Protein AF-A0A7V3CXC1-F1 (afdb_monomer_lite)

pLDDT: mean 96.63, std 4.74, range [57.34, 98.75]

Radius of gyration: 14.18 Å; chains: 1; bounding box: 31×34×33 Å

Secondary structure (DSSP, 8-state):
--HHHHHHHHHHHHHHHHTT----EEE---TT-PPPPHHHHHHHHHHH-GGGEEE--SSSTTTS-GGGBSSSS-B-HHHHHHHHHHHH--

Foldseek 3Di:
DDPVVLVVLLVVLVVCVVVVHDAAAEADAFLVQDFDDPVVQVSNCVRNNVLRYHYNGHDDPQNPDPQQAPDRRHGDVVSVVVVVCVSPVD

Structure (mmCIF, N/CA/C/O backbone):
data_AF-A0A7V3CXC1-F1
#
_entry.id   AF-A0A7V3CXC1-F1
#
loop_
_atom_site.group_PDB
_atom_site.id
_atom_site.type_symbol
_atom_site.label_atom_id
_atom_site.label_alt_id
_atom_site.label_comp_id
_atom_site.label_asym_id
_atom_site.label_entity_id
_atom_site.label_seq_id
_atom_site.pdbx_PDB_ins_code
_atom_site.Cartn_x
_atom_site.Cartn_y
_atom_site.Cartn_z
_atom_site.occupancy
_atom_site.B_iso_or_equiv
_atom_site.auth_seq_id
_atom_site.auth_comp_id
_atom_site.auth_asym_id
_atom_site.auth_atom_id
_atom_site.pdbx_PDB_model_num
ATOM 1 N N . MET A 1 1 ? 7.241 11.023 7.001 1.00 86.88 1 MET A N 1
ATOM 2 C CA . MET A 1 1 ? 5.898 11.531 6.620 1.00 86.88 1 MET A CA 1
ATOM 3 C C . MET A 1 1 ? 5.688 12.850 7.315 1.00 86.88 1 MET A C 1
ATOM 5 O O . MET A 1 1 ? 6.144 12.976 8.448 1.00 86.88 1 MET A O 1
ATOM 9 N N . SER A 1 2 ? 5.040 13.808 6.658 1.00 95.69 2 SER A N 1
ATOM 10 C CA . SER A 1 2 ? 4.676 15.067 7.315 1.00 95.69 2 SER A CA 1
ATOM 11 C C . SER A 1 2 ? 3.563 14.838 8.342 1.00 95.69 2 SER A C 1
ATOM 13 O O . SER A 1 2 ? 2.833 13.845 8.268 1.00 95.69 2 SER A O 1
ATOM 15 N N . ASP A 1 3 ? 3.403 15.760 9.291 1.00 97.06 3 ASP A N 1
ATOM 16 C CA . ASP A 1 3 ? 2.311 15.681 10.270 1.00 97.06 3 ASP A CA 1
ATOM 17 C C . ASP A 1 3 ? 0.936 15.783 9.598 1.00 97.06 3 ASP A C 1
ATOM 19 O O . ASP A 1 3 ? 0.001 15.087 9.990 1.00 97.06 3 ASP A O 1
ATOM 23 N N . LEU A 1 4 ? 0.839 16.564 8.515 1.00 97.94 4 LEU A N 1
ATOM 24 C CA . LEU A 1 4 ? -0.376 16.659 7.707 1.00 97.94 4 LEU A CA 1
ATOM 25 C C . LEU A 1 4 ? -0.752 15.310 7.074 1.00 97.94 4 LEU A C 1
ATOM 27 O O . LEU A 1 4 ? -1.911 14.910 7.134 1.00 97.94 4 LEU A O 1
ATOM 31 N N . GLU A 1 5 ? 0.218 14.585 6.507 1.00 97.19 5 GLU A N 1
ATOM 32 C CA . GLU A 1 5 ? -0.011 13.257 5.917 1.00 97.19 5 GLU A CA 1
ATOM 33 C C . GLU A 1 5 ? -0.484 12.256 6.983 1.00 97.19 5 GLU A C 1
ATOM 35 O O . GLU A 1 5 ? -1.454 11.525 6.771 1.00 97.19 5 GLU A O 1
ATOM 40 N N . LYS A 1 6 ? 0.145 12.264 8.168 1.00 98.19 6 LYS A N 1
ATOM 41 C CA . LYS A 1 6 ? -0.268 11.421 9.301 1.00 98.19 6 LYS A CA 1
ATOM 42 C C . LYS A 1 6 ? -1.706 11.722 9.727 1.00 98.19 6 LYS A C 1
ATOM 44 O O .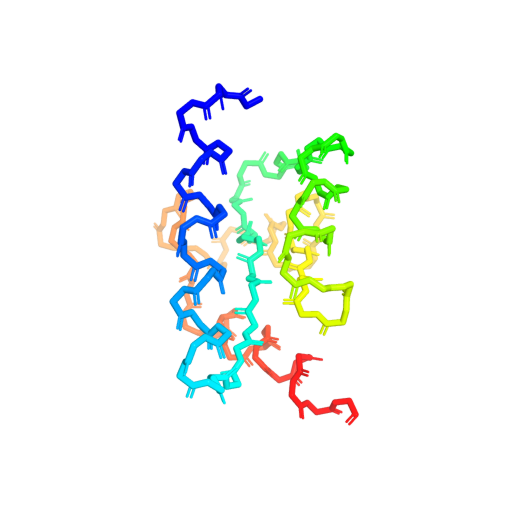 LYS A 1 6 ? -2.497 10.792 9.881 1.00 98.19 6 LYS A O 1
ATOM 49 N N . GLN A 1 7 ? -2.058 13.001 9.858 1.00 98.50 7 GLN A N 1
ATOM 50 C CA . GLN A 1 7 ? -3.404 13.432 10.233 1.00 98.50 7 GLN A CA 1
ATOM 51 C C . GLN A 1 7 ? -4.449 13.008 9.189 1.00 98.50 7 GLN A C 1
ATOM 53 O O . GLN A 1 7 ? -5.528 12.538 9.545 1.00 98.50 7 GLN A O 1
ATOM 58 N N . GLN A 1 8 ? -4.137 13.129 7.897 1.00 98.44 8 GLN A N 1
ATOM 59 C CA . GLN A 1 8 ? -5.034 12.695 6.823 1.00 98.44 8 GLN A CA 1
ATOM 60 C C . GLN A 1 8 ? -5.294 11.185 6.869 1.00 98.44 8 GLN A C 1
ATOM 62 O O . GLN A 1 8 ? -6.447 10.763 6.791 1.00 98.44 8 GLN A O 1
ATOM 67 N N . LEU A 1 9 ? -4.252 10.372 7.058 1.00 98.50 9 LEU A N 1
ATOM 68 C CA . LEU A 1 9 ? -4.386 8.916 7.176 1.00 98.50 9 LEU A CA 1
ATOM 69 C C . LEU A 1 9 ? -5.205 8.511 8.409 1.00 98.50 9 LEU A C 1
ATOM 71 O O . LEU A 1 9 ? -6.071 7.642 8.315 1.00 98.50 9 LEU A O 1
ATOM 75 N N . GLN A 1 10 ? -4.993 9.180 9.543 1.00 98.62 10 GLN A N 1
ATOM 76 C CA . GLN A 1 10 ? -5.788 8.961 10.753 1.00 98.62 10 GLN A CA 1
ATOM 77 C C . GLN A 1 10 ? -7.260 9.336 10.545 1.00 98.62 10 GLN A C 1
ATOM 79 O O . GLN A 1 10 ? -8.143 8.580 10.941 1.00 98.62 10 GLN A O 1
ATOM 84 N N . ASN A 1 11 ? -7.545 10.447 9.861 1.00 98.75 11 ASN A N 1
ATOM 85 C CA . ASN A 1 11 ? -8.916 10.837 9.526 1.00 98.75 11 ASN A CA 1
ATOM 86 C C . ASN A 1 11 ? -9.606 9.807 8.619 1.00 98.75 11 ASN A C 1
ATOM 88 O O . ASN A 1 11 ? -10.778 9.496 8.828 1.00 98.75 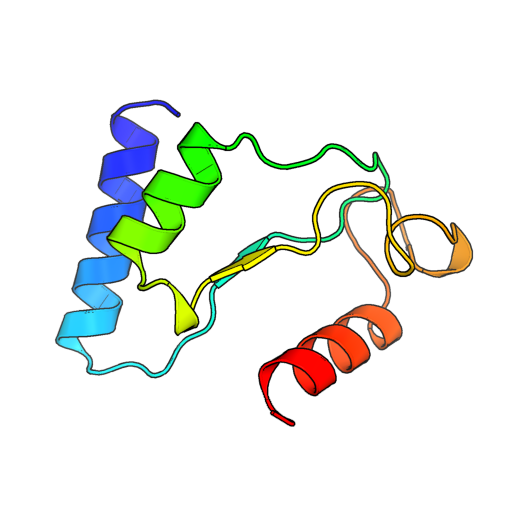11 ASN A O 1
ATOM 92 N N . ILE A 1 12 ? -8.885 9.233 7.650 1.00 98.75 12 ILE A N 1
ATOM 93 C CA . ILE A 1 12 ? -9.402 8.135 6.820 1.00 98.75 12 ILE A CA 1
ATOM 94 C C . ILE A 1 12 ? -9.732 6.920 7.695 1.00 98.75 12 ILE A C 1
ATOM 96 O O . ILE A 1 12 ? -10.835 6.384 7.594 1.00 98.75 12 ILE A O 1
ATOM 100 N N . ALA A 1 13 ? -8.825 6.513 8.589 1.00 98.56 13 ALA A N 1
ATOM 101 C CA . ALA A 1 13 ? -9.064 5.398 9.506 1.00 98.56 13 ALA A CA 1
ATOM 102 C C . ALA A 1 13 ? -10.289 5.637 10.406 1.00 98.56 13 ALA A C 1
ATOM 104 O O . ALA A 1 13 ? -11.102 4.732 10.591 1.00 98.56 13 ALA A O 1
ATOM 105 N N . LEU A 1 14 ? -10.481 6.865 10.903 1.00 98.62 14 LEU A N 1
ATOM 106 C CA . LEU A 1 14 ? -11.668 7.242 11.677 1.00 98.62 14 LEU A CA 1
ATOM 107 C C . LEU A 1 14 ? -12.963 7.071 10.874 1.00 98.62 14 LEU A C 1
ATOM 109 O O . LEU A 1 14 ? -13.943 6.558 11.412 1.00 98.62 14 LEU A O 1
ATOM 113 N N . ILE A 1 15 ? -12.976 7.457 9.595 1.00 98.69 15 ILE A N 1
ATOM 114 C CA . ILE 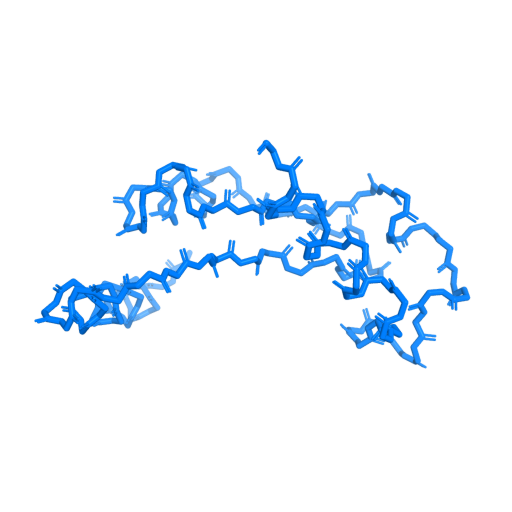A 1 15 ? -14.142 7.279 8.716 1.00 98.69 15 ILE A CA 1
ATOM 115 C C . ILE A 1 15 ? -14.416 5.788 8.488 1.00 98.69 15 ILE A C 1
ATOM 117 O O . ILE A 1 15 ? -15.551 5.345 8.658 1.00 98.69 15 ILE A O 1
ATOM 121 N N . LEU A 1 16 ? -13.390 5.001 8.154 1.00 98.56 16 LEU A N 1
ATOM 122 C CA . LEU A 1 16 ? -13.533 3.558 7.934 1.00 98.56 16 LEU A CA 1
ATOM 123 C C . LEU A 1 16 ? -14.073 2.849 9.187 1.00 98.56 16 LEU A C 1
ATOM 125 O O . LEU A 1 16 ? -15.002 2.050 9.086 1.00 98.56 16 LEU A O 1
ATOM 129 N N . ASN A 1 17 ? -13.560 3.207 10.367 1.00 97.62 17 ASN A N 1
ATOM 130 C CA . ASN A 1 17 ? -14.017 2.662 11.645 1.00 97.62 17 ASN A CA 1
ATOM 131 C C . ASN A 1 17 ? -15.454 3.085 11.979 1.00 97.62 17 ASN A C 1
ATOM 133 O O . ASN A 1 17 ? -16.257 2.241 12.370 1.00 97.62 17 ASN A O 1
ATOM 137 N N . LYS A 1 18 ? -15.805 4.365 11.783 1.00 98.50 18 LYS A N 1
ATOM 138 C CA . LYS A 1 18 ? -17.163 4.894 12.015 1.00 98.50 18 LYS A CA 1
ATOM 139 C C . LYS A 1 18 ? -18.224 4.134 11.218 1.00 98.50 18 LYS A C 1
ATOM 141 O O . LYS A 1 18 ? -19.348 3.985 11.687 1.00 98.50 18 LYS A O 1
ATOM 146 N N . HIS A 1 19 ? -17.875 3.690 10.014 1.00 98.44 19 HIS A N 1
ATOM 147 C CA . HIS A 1 19 ? -18.782 2.980 9.117 1.00 98.44 19 HIS A CA 1
ATOM 148 C C . HIS A 1 19 ? -18.635 1.455 9.165 1.00 98.44 19 HIS A C 1
ATOM 150 O O . HIS A 1 19 ? -19.287 0.773 8.380 1.00 98.44 19 HIS A O 1
ATOM 156 N N . HIS A 1 20 ? -17.819 0.915 10.079 1.00 97.62 20 HIS A N 1
ATOM 157 C CA . HIS A 1 20 ? -17.530 -0.521 10.171 1.00 97.62 20 HIS A CA 1
ATOM 158 C C . HIS A 1 20 ? -17.097 -1.131 8.826 1.00 97.62 20 HIS A C 1
ATOM 160 O O . HIS A 1 20 ? -17.451 -2.263 8.493 1.00 97.62 20 HIS A O 1
ATOM 166 N N . SER A 1 21 ? -16.348 -0.367 8.030 1.00 98.19 21 SER A N 1
ATOM 167 C CA . SER A 1 21 ? -15.913 -0.796 6.706 1.00 98.19 21 SER A CA 1
ATOM 168 C C . SER A 1 21 ? -14.942 -1.969 6.817 1.00 98.19 21 SER A C 1
ATOM 170 O O . SER A 1 21 ? -13.990 -1.924 7.593 1.00 98.19 21 SER A O 1
ATOM 172 N N . ASN A 1 22 ? -15.129 -2.992 5.985 1.00 97.31 22 ASN A N 1
ATOM 173 C CA . ASN A 1 22 ? -14.093 -3.991 5.742 1.00 97.31 22 ASN A CA 1
ATOM 174 C C . ASN A 1 22 ? -13.157 -3.464 4.648 1.00 97.31 22 ASN A C 1
ATOM 176 O O . ASN A 1 22 ? -13.612 -3.152 3.547 1.00 97.31 22 ASN A O 1
ATOM 180 N N . PHE A 1 23 ? -11.868 -3.327 4.947 1.00 97.62 23 PHE A N 1
ATOM 181 C CA . PHE A 1 23 ? -10.900 -2.722 4.037 1.00 97.62 23 PHE A CA 1
ATOM 182 C C . PHE A 1 23 ? -9.538 -3.413 4.098 1.00 97.62 23 PHE A C 1
ATOM 184 O O . PHE A 1 23 ? -9.194 -4.104 5.059 1.00 97.62 23 PHE A O 1
ATOM 191 N N . LYS A 1 24 ? -8.747 -3.185 3.046 1.00 98.06 24 LYS A N 1
ATOM 192 C CA . LYS A 1 24 ? -7.356 -3.619 2.913 1.00 98.06 24 LYS A CA 1
ATOM 193 C C . LYS A 1 24 ? -6.548 -2.456 2.343 1.00 98.06 24 LYS A C 1
ATOM 195 O O . LYS A 1 24 ? -6.942 -1.855 1.348 1.00 98.06 24 LYS A O 1
ATOM 200 N N . ILE A 1 25 ? -5.444 -2.123 2.997 1.00 98.31 25 ILE A N 1
ATOM 201 C CA . ILE A 1 25 ? -4.476 -1.115 2.575 1.00 98.31 25 ILE A CA 1
ATOM 202 C C . ILE A 1 25 ? -3.358 -1.839 1.834 1.00 98.31 25 ILE A C 1
ATOM 204 O O . ILE A 1 25 ? -2.680 -2.691 2.404 1.00 98.31 25 ILE A O 1
ATOM 208 N N . VAL A 1 26 ? -3.171 -1.497 0.564 1.00 98.12 26 VAL A N 1
ATOM 209 C CA . VAL A 1 26 ? -2.158 -2.101 -0.304 1.00 98.12 26 VAL A CA 1
ATOM 210 C C . VAL A 1 26 ? -1.091 -1.061 -0.603 1.00 98.12 26 VAL A C 1
ATOM 212 O O . VAL A 1 26 ? -1.389 0.001 -1.147 1.00 98.12 26 VAL A O 1
ATOM 215 N N . ILE A 1 27 ? 0.157 -1.364 -0.257 1.00 98.19 27 ILE A N 1
ATOM 216 C CA . ILE A 1 27 ? 1.312 -0.571 -0.674 1.00 98.19 27 ILE A CA 1
ATOM 217 C C . ILE A 1 27 ? 1.733 -1.104 -2.041 1.00 98.19 27 ILE A C 1
ATOM 219 O O . ILE A 1 27 ? 2.169 -2.250 -2.162 1.00 98.19 27 ILE A O 1
ATOM 223 N N . SER A 1 28 ? 1.531 -0.286 -3.074 1.00 96.94 28 SER A N 1
ATOM 224 C CA . SER A 1 28 ? 1.651 -0.711 -4.468 1.00 96.94 28 SER A CA 1
ATOM 225 C C . SER A 1 28 ? 3.056 -1.209 -4.838 1.00 96.94 28 SER A C 1
ATOM 227 O O . SER A 1 28 ? 4.047 -0.590 -4.439 1.00 96.94 28 SER A O 1
ATOM 229 N N . PRO A 1 29 ? 3.155 -2.252 -5.684 1.00 97.50 29 PRO A N 1
ATOM 230 C CA . PRO A 1 29 ? 4.409 -2.664 -6.302 1.00 97.50 29 PRO A CA 1
ATOM 231 C C . PRO A 1 29 ? 4.795 -1.657 -7.388 1.00 97.50 29 PRO A C 1
ATOM 233 O O . PRO A 1 29 ? 4.412 -1.803 -8.545 1.00 97.50 29 PRO A O 1
ATOM 236 N N . LEU A 1 30 ? 5.522 -0.598 -7.047 1.00 96.88 30 LEU A N 1
ATOM 237 C CA . LEU A 1 30 ? 6.025 0.340 -8.055 1.00 96.88 30 LEU A CA 1
ATOM 238 C C . LEU A 1 30 ? 7.226 -0.269 -8.795 1.00 96.88 30 LEU A C 1
ATOM 240 O O . LEU A 1 30 ? 8.077 -0.915 -8.183 1.00 96.88 30 LEU A O 1
ATOM 244 N N . TYR A 1 31 ? 7.329 -0.030 -10.106 1.00 96.38 31 TYR A N 1
ATOM 245 C CA . TYR A 1 31 ? 8.390 -0.608 -10.943 1.00 96.38 31 TYR A CA 1
ATOM 246 C C . TYR A 1 31 ? 9.799 -0.144 -10.545 1.00 96.38 31 TYR A C 1
ATOM 248 O O . TYR A 1 31 ? 10.782 -0.822 -10.822 1.00 96.38 31 TYR A O 1
ATOM 256 N N . ASN A 1 32 ? 9.923 0.997 -9.861 1.00 95.94 32 ASN A N 1
ATOM 257 C CA . ASN A 1 32 ? 11.211 1.471 -9.350 1.00 95.94 32 ASN A CA 1
ATOM 258 C C . ASN A 1 32 ? 11.772 0.613 -8.198 1.00 95.94 32 ASN A C 1
ATOM 260 O O . ASN A 1 32 ? 12.877 0.888 -7.736 1.00 95.94 32 ASN A O 1
ATOM 264 N N . GLN A 1 33 ? 11.020 -0.392 -7.727 1.00 96.56 33 GLN A N 1
ATOM 265 C CA . GLN A 1 33 ? 11.436 -1.352 -6.701 1.00 96.56 33 GLN A CA 1
ATOM 266 C C . GLN A 1 33 ? 11.877 -0.688 -5.392 1.00 96.56 33 GLN A C 1
ATOM 268 O O . GLN A 1 33 ? 12.639 -1.272 -4.621 1.00 96.56 33 GLN A O 1
ATOM 273 N N . GLN A 1 34 ? 11.404 0.529 -5.114 1.00 97.19 34 GLN A N 1
ATOM 274 C CA . GLN A 1 34 ? 11.741 1.208 -3.874 1.00 97.19 34 GLN A CA 1
ATOM 275 C C . GLN A 1 34 ? 10.891 0.624 -2.736 1.00 97.19 34 GLN A C 1
ATOM 277 O O . GLN A 1 34 ? 9.661 0.703 -2.803 1.00 97.19 34 GLN A O 1
ATOM 282 N N . PRO A 1 35 ? 11.503 0.048 -1.686 1.00 97.69 35 PRO A N 1
ATOM 283 C CA . PRO A 1 35 ? 10.753 -0.410 -0.528 1.00 97.69 35 PRO A CA 1
ATOM 284 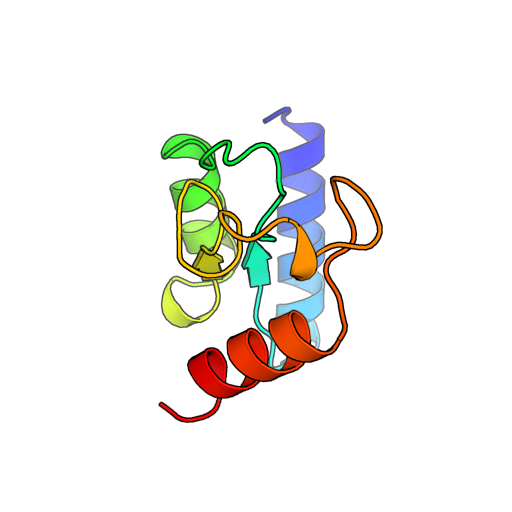C C . PRO A 1 35 ? 10.198 0.783 0.253 1.00 97.69 35 PRO A C 1
ATOM 286 O O . PRO A 1 35 ? 10.833 1.841 0.359 1.00 97.69 35 PRO A O 1
ATOM 289 N N . ILE A 1 36 ? 9.018 0.607 0.840 1.00 97.69 36 ILE A N 1
ATOM 290 C CA . ILE A 1 36 ? 8.513 1.531 1.850 1.00 97.69 36 ILE A CA 1
ATOM 291 C C . ILE A 1 36 ? 9.460 1.531 3.059 1.00 97.69 36 ILE A C 1
ATOM 293 O O . ILE A 1 36 ? 10.041 0.510 3.426 1.00 97.69 36 ILE A O 1
ATOM 297 N N . SER A 1 37 ? 9.637 2.685 3.705 1.00 97.44 37 SER A N 1
ATOM 298 C CA . SER A 1 37 ? 10.445 2.732 4.922 1.00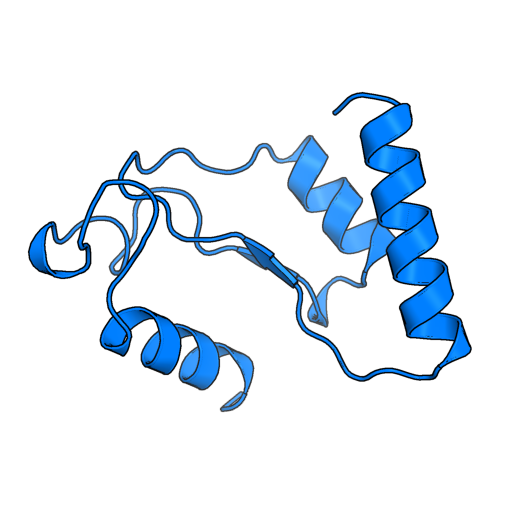 97.44 37 SER A CA 1
ATOM 299 C C . SER A 1 37 ? 9.728 2.056 6.093 1.00 97.44 37 SER A C 1
ATOM 301 O O . SER A 1 37 ? 8.505 2.140 6.230 1.00 97.44 37 SER A O 1
ATOM 303 N N . ILE A 1 38 ? 10.513 1.448 6.987 1.00 97.50 38 ILE A N 1
ATOM 304 C CA . ILE A 1 38 ? 10.016 0.754 8.185 1.00 97.50 38 ILE A CA 1
ATOM 305 C C . ILE A 1 38 ? 9.154 1.687 9.045 1.00 97.50 38 ILE A C 1
ATOM 307 O O . ILE A 1 38 ? 8.084 1.293 9.492 1.00 97.50 38 ILE A O 1
ATOM 311 N N . GLU A 1 39 ? 9.567 2.944 9.228 1.00 97.56 39 GLU A N 1
ATOM 312 C CA . GLU A 1 39 ? 8.797 3.939 9.989 1.00 97.56 39 GLU A CA 1
ATOM 313 C C . GLU A 1 39 ? 7.380 4.132 9.418 1.00 97.56 39 GLU A C 1
ATOM 315 O O . GLU A 1 39 ? 6.398 4.143 10.163 1.00 97.56 39 GLU A O 1
ATOM 320 N N . ARG A 1 40 ? 7.257 4.246 8.086 1.00 97.88 40 ARG A N 1
ATOM 321 C CA . ARG A 1 40 ? 5.962 4.424 7.415 1.00 97.88 40 ARG A CA 1
ATOM 322 C C . ARG A 1 40 ? 5.113 3.167 7.510 1.00 97.88 40 ARG A C 1
ATOM 324 O O . ARG A 1 40 ? 3.933 3.272 7.828 1.00 97.88 40 ARG A O 1
ATOM 331 N N . LEU A 1 41 ? 5.708 1.999 7.274 1.00 98.38 41 LEU A N 1
ATOM 332 C CA . LEU A 1 41 ? 5.003 0.724 7.378 1.00 98.38 41 LEU A CA 1
ATOM 333 C C . LEU A 1 41 ? 4.463 0.499 8.797 1.00 98.38 41 LEU A C 1
ATOM 335 O O . LEU A 1 41 ? 3.290 0.166 8.959 1.00 98.38 41 LEU A O 1
ATOM 339 N N . THR A 1 42 ? 5.279 0.755 9.822 1.00 98.31 42 THR A N 1
ATOM 340 C CA . THR A 1 42 ? 4.874 0.662 11.232 1.00 98.31 42 THR A CA 1
ATOM 341 C C . THR A 1 42 ? 3.726 1.616 11.548 1.00 98.31 42 THR A C 1
ATOM 343 O O . THR A 1 42 ? 2.745 1.211 12.169 1.00 98.31 42 THR A O 1
ATOM 346 N N . PHE A 1 43 ? 3.793 2.865 11.080 1.00 98.50 43 PHE A N 1
ATOM 347 C CA . PHE A 1 43 ? 2.708 3.827 11.271 1.00 98.50 43 PHE A CA 1
ATOM 348 C C . PHE A 1 43 ? 1.405 3.387 10.587 1.00 98.50 43 PHE A C 1
ATOM 350 O O . PHE A 1 43 ? 0.335 3.479 11.191 1.00 98.50 43 PHE A O 1
ATOM 357 N N . LEU A 1 44 ? 1.476 2.886 9.349 1.00 98.69 44 LEU A N 1
ATOM 358 C CA . LEU A 1 44 ? 0.304 2.382 8.631 1.00 98.69 44 LEU A CA 1
ATOM 359 C C . LEU A 1 44 ? -0.319 1.189 9.359 1.00 98.69 44 LEU A C 1
ATOM 361 O O . LEU A 1 44 ? -1.528 1.186 9.576 1.00 98.69 44 LEU A O 1
ATOM 365 N N . LYS A 1 45 ? 0.491 0.218 9.800 1.00 98.62 45 LYS A N 1
ATOM 366 C CA . LYS A 1 45 ? 0.018 -0.932 10.587 1.00 98.62 45 LYS A CA 1
ATOM 367 C C . LYS A 1 45 ? -0.635 -0.503 11.902 1.00 98.62 45 LYS A C 1
ATOM 369 O O . LYS A 1 45 ? -1.696 -1.016 12.240 1.00 98.62 45 LYS A O 1
ATOM 374 N N . ALA A 1 46 ? -0.052 0.466 12.608 1.00 98.50 46 ALA A N 1
ATOM 375 C CA . ALA A 1 46 ? -0.635 1.011 13.834 1.00 98.50 46 ALA A CA 1
ATOM 376 C C . ALA A 1 46 ? -1.957 1.763 13.583 1.00 98.50 46 ALA A C 1
ATOM 378 O O . ALA A 1 46 ? -2.845 1.741 14.429 1.00 98.50 46 ALA A O 1
ATOM 379 N N . THR A 1 47 ? -2.100 2.411 12.423 1.00 98.56 47 THR A N 1
ATOM 380 C CA . THR A 1 47 ? -3.280 3.223 12.077 1.00 98.56 47 THR A CA 1
ATOM 381 C C . THR A 1 47 ? -4.437 2.384 11.525 1.00 98.56 47 THR A C 1
ATOM 383 O O . THR A 1 47 ? -5.592 2.633 11.858 1.00 98.56 47 THR A O 1
ATOM 386 N N . PHE A 1 48 ? -4.142 1.391 10.683 1.00 98.56 48 PHE A N 1
ATOM 387 C CA . PHE A 1 48 ? -5.138 0.616 9.929 1.00 98.56 48 PHE A CA 1
ATOM 388 C C . PHE A 1 48 ? -5.299 -0.837 10.411 1.00 98.56 48 PHE A C 1
ATOM 390 O O . PHE A 1 48 ? -6.218 -1.534 9.972 1.00 98.56 48 PHE A O 1
ATOM 397 N N . GLY A 1 49 ? -4.439 -1.285 11.330 1.00 98.12 49 GLY A N 1
ATOM 398 C CA . GLY A 1 49 ? -4.380 -2.652 11.841 1.00 98.12 49 GLY A CA 1
ATOM 399 C C . GLY A 1 49 ? -3.406 -3.525 11.048 1.00 98.12 49 GLY A C 1
ATOM 400 O O . GLY A 1 49 ? -3.371 -3.488 9.819 1.00 98.12 49 GLY A O 1
ATOM 401 N N . GLU A 1 50 ? -2.628 -4.351 11.751 1.00 97.38 50 GLU A N 1
ATOM 402 C CA . GLU A 1 50 ? -1.560 -5.155 11.142 1.00 97.38 50 GLU A CA 1
ATOM 403 C C . GLU A 1 50 ? -2.067 -6.116 10.056 1.00 97.38 50 GLU A C 1
ATOM 405 O O . GLU A 1 50 ? -1.4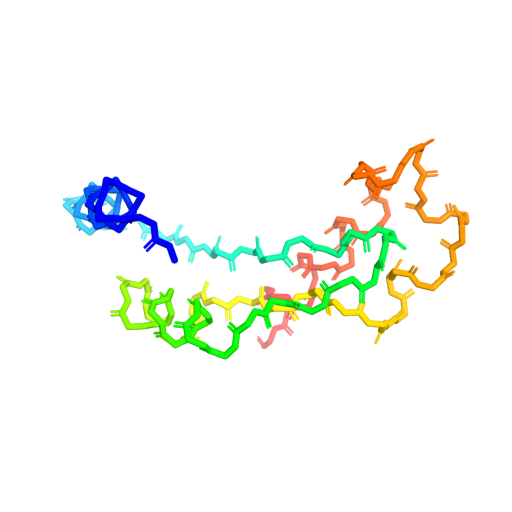63 -6.212 8.992 1.00 97.38 50 GLU A O 1
ATOM 410 N N . ASN A 1 51 ? -3.236 -6.728 10.263 1.00 96.75 51 ASN A N 1
ATOM 411 C CA . ASN A 1 51 ? -3.850 -7.674 9.319 1.00 96.75 51 ASN A CA 1
ATOM 412 C C . ASN A 1 51 ? -4.547 -7.003 8.117 1.00 96.75 51 ASN A C 1
ATOM 414 O O . ASN A 1 51 ? -5.150 -7.677 7.273 1.00 96.75 51 ASN A O 1
ATOM 418 N N . ASN A 1 52 ? -4.526 -5.670 8.054 1.00 98.00 52 ASN A N 1
ATOM 419 C CA . ASN A 1 52 ? -5.134 -4.899 6.974 1.00 98.00 52 ASN A CA 1
ATOM 420 C C . ASN A 1 52 ? -4.106 -4.210 6.081 1.00 98.00 52 ASN A C 1
ATOM 422 O O . ASN A 1 52 ? -4.517 -3.640 5.077 1.00 98.00 52 ASN A O 1
ATOM 426 N N . VAL A 1 53 ? -2.810 -4.253 6.399 1.00 98.56 53 VAL A N 1
ATOM 427 C CA . VAL A 1 53 ? -1.763 -3.585 5.615 1.00 98.56 53 VAL A CA 1
ATOM 428 C C . VAL A 1 53 ? -0.899 -4.624 4.910 1.00 98.56 53 VAL A C 1
ATOM 430 O O . VAL A 1 53 ? -0.237 -5.431 5.556 1.00 98.56 53 VAL A O 1
ATOM 433 N N . PHE A 1 54 ? -0.883 -4.568 3.580 1.00 98.38 54 PHE A N 1
ATOM 434 C CA . PHE A 1 54 ? -0.164 -5.498 2.713 1.00 98.38 54 PHE A CA 1
ATOM 435 C C . PHE A 1 54 ? 0.898 -4.746 1.925 1.00 98.38 54 PHE A C 1
ATOM 437 O O . PHE A 1 54 ? 0.587 -3.803 1.194 1.00 98.38 54 PHE A O 1
ATOM 444 N N . ASP A 1 55 ? 2.149 -5.163 2.088 1.00 98.25 55 ASP A N 1
ATOM 445 C CA . ASP A 1 55 ? 3.295 -4.520 1.461 1.00 98.25 55 ASP A CA 1
ATOM 446 C C . ASP A 1 55 ? 3.776 -5.300 0.236 1.00 98.25 55 ASP A C 1
ATOM 448 O O . ASP A 1 55 ? 4.295 -6.406 0.365 1.00 98.25 55 ASP A O 1
ATOM 452 N N . PHE A 1 56 ? 3.604 -4.708 -0.948 1.00 98.19 56 PHE A N 1
ATOM 453 C CA . PHE A 1 56 ? 4.142 -5.219 -2.210 1.00 98.19 56 PHE A CA 1
ATOM 454 C C . PHE A 1 56 ? 5.219 -4.298 -2.794 1.00 98.19 56 PHE A C 1
ATOM 456 O O . PHE A 1 56 ? 5.599 -4.455 -3.955 1.00 98.19 56 PHE A O 1
ATOM 463 N N . SER A 1 57 ? 5.717 -3.335 -2.015 1.00 98.12 57 SER A N 1
ATOM 464 C CA . SER A 1 57 ? 6.836 -2.490 -2.427 1.00 98.12 57 SER A CA 1
ATOM 465 C C . SER A 1 57 ? 8.151 -3.277 -2.490 1.00 98.12 57 SER A C 1
ATOM 467 O O . SER A 1 57 ? 8.235 -4.448 -2.109 1.00 98.12 57 SER A O 1
ATOM 469 N N . GLY A 1 58 ? 9.209 -2.638 -2.991 1.00 97.94 58 GLY A N 1
ATOM 470 C CA . GLY A 1 58 ? 10.511 -3.288 -3.112 1.00 97.94 58 GLY A CA 1
ATOM 471 C C . GLY A 1 58 ? 10.620 -4.227 -4.315 1.00 97.94 58 GLY A C 1
ATOM 472 O O . GLY A 1 58 ? 9.768 -4.250 -5.204 1.00 97.94 58 GLY A O 1
ATOM 473 N N . LYS A 1 59 ? 11.705 -5.000 -4.357 1.00 97.62 59 LYS A N 1
ATOM 474 C CA . LYS A 1 59 ? 11.973 -5.981 -5.413 1.00 97.62 59 LYS A CA 1
ATOM 475 C C . LYS A 1 59 ? 11.248 -7.300 -5.126 1.00 97.62 59 LYS A C 1
ATOM 477 O O . LYS A 1 59 ? 11.497 -7.922 -4.097 1.00 97.62 59 LYS A O 1
ATOM 482 N N . ASN A 1 60 ? 10.371 -7.727 -6.033 1.00 97.44 60 ASN A N 1
ATOM 483 C CA . ASN A 1 60 ? 9.602 -8.970 -5.936 1.00 97.44 60 ASN A CA 1
ATOM 484 C C . ASN A 1 60 ? 9.078 -9.414 -7.321 1.00 97.44 60 ASN A C 1
ATOM 486 O O . ASN A 1 60 ? 9.320 -8.757 -8.333 1.00 97.44 60 ASN A O 1
ATOM 490 N N . GLN A 1 61 ? 8.326 -10.519 -7.362 1.00 96.94 61 GLN A N 1
ATOM 491 C CA . GLN A 1 61 ? 7.768 -11.087 -8.599 1.00 96.94 61 GLN A CA 1
ATOM 492 C C . GLN A 1 61 ? 6.830 -10.141 -9.374 1.00 96.94 61 GLN A C 1
ATOM 494 O O . GLN A 1 61 ? 6.627 -10.327 -10.573 1.00 96.94 61 GLN A O 1
ATOM 499 N N . PHE A 1 62 ? 6.272 -9.118 -8.718 1.00 97.81 62 PHE A N 1
ATOM 500 C CA . PHE A 1 62 ? 5.424 -8.116 -9.361 1.00 97.81 62 PHE A CA 1
ATOM 501 C C . PHE A 1 62 ? 6.244 -6.979 -9.961 1.00 97.81 62 PHE A C 1
ATOM 503 O O . PHE A 1 62 ? 5.967 -6.586 -11.091 1.00 97.81 62 PHE A O 1
ATOM 510 N N . THR A 1 63 ? 7.255 -6.491 -9.236 1.00 97.38 63 THR A N 1
ATOM 511 C CA . THR A 1 63 ? 8.050 -5.307 -9.605 1.00 97.38 63 THR A CA 1
ATOM 512 C C . THR A 1 63 ? 9.226 -5.585 -10.532 1.00 97.38 63 THR A C 1
ATOM 514 O O . THR A 1 63 ? 9.750 -4.657 -11.148 1.00 97.38 63 THR A O 1
ATOM 517 N N . GLU A 1 64 ? 9.656 -6.840 -10.653 1.00 96.62 64 GLU A N 1
ATOM 518 C CA . GLU A 1 64 ? 10.793 -7.219 -11.496 1.00 96.62 64 GLU A CA 1
ATOM 519 C C . GLU A 1 64 ? 10.455 -7.298 -13.001 1.00 96.62 64 GLU A C 1
ATOM 521 O O . GLU A 1 64 ? 11.206 -6.742 -13.808 1.00 96.62 64 GLU A O 1
ATOM 526 N N . PRO A 1 65 ? 9.336 -7.916 -13.432 1.00 96.44 65 PRO A N 1
ATOM 527 C CA . PRO A 1 65 ? 9.041 -8.056 -14.855 1.00 96.44 65 PRO A CA 1
ATOM 528 C C . PRO A 1 65 ? 8.503 -6.755 -15.467 1.00 96.44 65 PRO A C 1
ATOM 530 O O . PRO A 1 65 ? 7.396 -6.326 -15.158 1.00 96.44 65 PRO A O 1
ATOM 533 N N . ILE A 1 66 ? 9.206 -6.170 -16.443 1.00 94.69 66 ILE A N 1
ATOM 534 C CA . ILE A 1 66 ? 8.712 -4.984 -17.180 1.00 94.69 66 ILE A CA 1
ATOM 535 C C . ILE A 1 66 ? 7.349 -5.225 -17.853 1.00 94.69 66 ILE A C 1
ATOM 537 O O . ILE A 1 66 ? 6.519 -4.325 -17.962 1.00 94.69 66 ILE A O 1
ATOM 541 N N . GLY A 1 67 ? 7.077 -6.475 -18.247 1.00 96.19 67 GLY A N 1
ATOM 542 C CA . GLY A 1 67 ? 5.804 -6.892 -18.830 1.00 96.19 67 GLY A CA 1
ATOM 543 C C . GLY A 1 67 ? 4.599 -6.717 -17.901 1.00 96.19 67 GLY A C 1
ATOM 544 O O . GLY A 1 67 ? 3.473 -6.713 -18.399 1.00 96.19 67 GLY A O 1
ATOM 545 N N . ASN A 1 68 ? 4.817 -6.523 -16.598 1.00 96.88 68 ASN A N 1
ATOM 546 C CA . ASN A 1 68 ? 3.774 -6.290 -15.604 1.00 96.88 68 ASN A CA 1
ATOM 547 C C . ASN A 1 68 ? 3.240 -4.854 -15.596 1.00 96.88 68 ASN A C 1
ATOM 549 O O . ASN A 1 68 ? 2.243 -4.602 -14.926 1.00 96.88 68 ASN A O 1
ATOM 553 N N . TYR A 1 69 ? 3.839 -3.928 -16.350 1.00 97.50 69 TYR A N 1
ATOM 554 C CA . TYR A 1 69 ? 3.544 -2.497 -16.264 1.00 97.50 69 TYR A CA 1
ATOM 555 C C . TYR A 1 69 ? 3.104 -1.894 -17.599 1.00 97.50 69 TYR A C 1
ATOM 557 O O . TYR A 1 69 ? 3.497 -2.358 -18.671 1.00 97.50 69 TYR A O 1
ATOM 565 N N . TYR A 1 70 ? 2.259 -0.863 -17.527 1.00 93.81 70 TYR A N 1
ATOM 566 C CA . TYR A 1 70 ? 2.040 0.072 -18.638 1.00 93.81 70 TYR A CA 1
ATOM 567 C C . TYR A 1 70 ? 3.074 1.199 -18.595 1.00 93.81 70 TYR A C 1
ATOM 569 O O . TYR A 1 70 ? 3.631 1.577 -19.620 1.00 93.81 70 TYR A O 1
ATOM 577 N N . GLU A 1 71 ? 3.340 1.696 -17.387 1.00 93.12 71 GLU A N 1
ATOM 578 C CA . GLU A 1 71 ? 4.431 2.604 -17.047 1.00 93.12 71 GLU A CA 1
ATOM 579 C C . GLU A 1 71 ? 4.860 2.362 -15.588 1.00 93.12 71 GLU A C 1
ATOM 581 O O . GLU A 1 71 ? 4.310 1.490 -14.918 1.00 93.12 71 GLU A O 1
ATOM 586 N N . ALA A 1 72 ? 5.854 3.098 -15.093 1.00 86.06 72 ALA A N 1
ATOM 587 C CA . ALA A 1 72 ? 6.520 2.832 -13.820 1.00 86.06 72 ALA A CA 1
ATOM 588 C C . ALA A 1 72 ? 5.603 2.725 -12.578 1.00 86.06 72 ALA A C 1
ATOM 590 O O . ALA A 1 72 ? 5.990 2.073 -11.605 1.00 86.06 72 ALA A O 1
ATOM 591 N N . SER A 1 73 ? 4.419 3.343 -12.582 1.00 90.69 73 SER A N 1
ATOM 592 C CA . SER A 1 73 ? 3.495 3.347 -11.436 1.00 90.69 73 SER A CA 1
ATOM 593 C C . SER A 1 73 ? 2.261 2.454 -11.624 1.00 90.69 73 SER A C 1
ATOM 595 O O . SER A 1 73 ? 1.773 1.868 -10.657 1.00 90.69 73 SER A O 1
ATOM 597 N N . HIS A 1 74 ? 1.758 2.318 -12.851 1.00 94.31 74 HIS A N 1
ATOM 598 C CA . HIS A 1 74 ? 0.542 1.585 -13.186 1.00 94.31 74 HIS A CA 1
ATOM 599 C C . HIS A 1 74 ? 0.876 0.186 -13.716 1.00 94.31 74 HIS A C 1
ATOM 601 O O . HIS A 1 74 ? 1.235 -0.009 -14.885 1.00 94.31 74 HIS A O 1
ATOM 607 N N . TYR A 1 75 ? 0.706 -0.806 -12.842 1.00 96.69 75 TYR A N 1
ATOM 608 C CA . TYR A 1 75 ? 0.759 -2.219 -13.200 1.00 96.69 75 TYR A CA 1
ATOM 609 C C . TYR A 1 75 ? -0.501 -2.667 -13.957 1.00 96.69 75 TYR A C 1
ATOM 611 O O . TYR A 1 75 ? -1.576 -2.070 -13.865 1.00 96.69 75 TYR A O 1
ATOM 619 N N . LYS A 1 76 ? -0.371 -3.746 -14.728 1.00 97.50 76 LYS A N 1
ATOM 620 C CA . LYS A 1 76 ? -1.454 -4.339 -15.513 1.00 97.50 76 LYS A CA 1
ATOM 621 C C . LYS A 1 76 ? -2.484 -5.026 -14.610 1.00 97.50 76 LYS A C 1
ATOM 623 O O . LYS A 1 76 ? -2.120 -5.537 -13.549 1.00 97.50 76 LYS A O 1
ATOM 628 N N . PRO A 1 77 ? -3.744 -5.172 -15.059 1.00 97.69 77 PRO A N 1
ATOM 629 C CA . PRO A 1 77 ? -4.792 -5.837 -14.283 1.00 97.69 77 PRO A CA 1
ATOM 630 C C . PRO A 1 77 ? -4.437 -7.251 -13.800 1.00 97.69 77 PRO A C 1
ATOM 632 O O . PRO A 1 77 ? -4.905 -7.669 -12.748 1.00 97.69 77 PRO A O 1
ATOM 635 N N . ALA A 1 78 ? -3.584 -7.981 -14.528 1.00 97.62 78 ALA A N 1
ATOM 636 C CA . ALA A 1 78 ? -3.109 -9.301 -14.110 1.00 97.62 78 ALA A CA 1
ATOM 637 C C . ALA A 1 78 ? -2.405 -9.269 -12.738 1.00 97.62 78 ALA A C 1
ATOM 639 O O . ALA A 1 78 ? -2.716 -10.088 -11.878 1.00 97.62 78 ALA A O 1
ATOM 640 N N . VAL A 1 79 ? -1.542 -8.274 -12.506 1.00 97.88 79 VAL A N 1
ATOM 641 C CA . VAL A 1 79 ? -0.842 -8.066 -11.225 1.00 97.88 79 VAL A CA 1
ATOM 642 C C . VAL A 1 79 ? -1.838 -7.703 -10.125 1.00 97.88 79 VAL A C 1
ATOM 644 O O . VAL A 1 79 ? -1.775 -8.255 -9.030 1.00 97.88 79 VAL A O 1
ATOM 647 N N . ALA A 1 80 ? -2.808 -6.831 -10.434 1.00 97.00 80 ALA A N 1
ATOM 648 C CA . ALA A 1 80 ? -3.878 -6.461 -9.505 1.00 97.00 80 ALA A CA 1
ATOM 649 C C . ALA A 1 80 ? -4.652 -7.698 -9.022 1.00 97.00 80 ALA A C 1
ATOM 651 O O . ALA A 1 80 ? -4.866 -7.886 -7.826 1.00 97.00 80 ALA A O 1
ATOM 652 N N . ASN A 1 81 ? -5.041 -8.560 -9.964 1.00 97.50 81 ASN A N 1
ATOM 653 C CA . ASN A 1 81 ? -5.796 -9.776 -9.685 1.00 97.50 81 ASN A CA 1
ATOM 654 C C . ASN A 1 81 ? -4.997 -10.755 -8.821 1.00 97.50 81 ASN A C 1
ATOM 656 O O . ASN A 1 81 ? -5.561 -11.373 -7.921 1.00 97.50 81 ASN A O 1
ATOM 660 N N . GLU A 1 82 ? -3.696 -10.903 -9.070 1.00 97.44 82 GLU A N 1
ATOM 661 C CA . GLU A 1 82 ? -2.839 -11.763 -8.257 1.00 97.44 82 GLU A CA 1
ATOM 662 C C . GLU A 1 82 ? -2.683 -11.227 -6.828 1.00 97.44 82 GLU A C 1
ATOM 664 O O . GLU A 1 82 ? -2.869 -11.981 -5.875 1.00 97.44 82 GLU A O 1
ATOM 669 N N . ILE A 1 83 ? -2.467 -9.919 -6.663 1.00 97.69 83 ILE A N 1
ATOM 670 C CA . ILE A 1 83 ? -2.426 -9.266 -5.346 1.00 97.69 83 ILE A CA 1
ATOM 671 C C . ILE A 1 83 ? -3.729 -9.490 -4.576 1.00 97.69 83 ILE A C 1
ATOM 673 O O . ILE A 1 83 ? -3.700 -9.900 -3.416 1.00 97.69 83 ILE A O 1
ATOM 677 N N . LEU A 1 84 ? -4.883 -9.268 -5.210 1.00 97.06 84 LEU A N 1
ATOM 678 C CA . LEU A 1 84 ? -6.173 -9.491 -4.556 1.00 97.06 84 LEU A CA 1
ATOM 679 C C . LEU A 1 84 ? -6.386 -10.968 -4.206 1.00 97.06 84 LEU A C 1
ATOM 681 O O . LEU A 1 84 ? -6.895 -11.265 -3.127 1.00 97.06 84 LEU A O 1
ATOM 685 N N . ASN A 1 85 ? -5.953 -11.897 -5.063 1.00 97.25 85 ASN A N 1
ATOM 686 C CA . ASN A 1 85 ? -5.981 -13.324 -4.746 1.00 97.25 85 ASN A CA 1
ATOM 687 C C . ASN A 1 85 ? -5.136 -13.641 -3.501 1.00 97.25 85 ASN A C 1
ATOM 689 O O . ASN A 1 85 ? -5.621 -14.356 -2.633 1.00 97.25 85 ASN A O 1
ATOM 693 N N . LEU A 1 86 ? -3.925 -13.088 -3.376 1.00 96.12 86 LEU A N 1
ATOM 694 C CA . LEU A 1 86 ? -3.063 -13.287 -2.201 1.00 96.12 86 LEU A CA 1
ATOM 695 C C . LEU A 1 86 ? -3.664 -12.710 -0.910 1.00 96.12 86 LEU A C 1
ATOM 697 O O . LEU A 1 86 ? -3.473 -13.267 0.168 1.00 96.12 86 LEU A O 1
ATOM 701 N N . ILE A 1 87 ? -4.385 -11.591 -1.006 1.00 96.81 87 ILE A N 1
ATOM 702 C CA . ILE A 1 87 ? -5.006 -10.939 0.154 1.00 96.81 87 ILE A CA 1
ATOM 703 C C . ILE A 1 87 ? -6.248 -11.702 0.630 1.00 96.81 87 ILE A C 1
ATOM 705 O O . ILE A 1 87 ? -6.442 -11.854 1.833 1.00 96.81 87 ILE A O 1
ATOM 709 N N . TYR A 1 88 ? -7.103 -12.152 -0.294 1.00 95.12 88 TYR A N 1
ATOM 710 C CA . TYR A 1 88 ? -8.434 -12.675 0.039 1.00 95.12 88 TYR A CA 1
ATOM 711 C C . TYR A 1 88 ? -8.558 -14.203 0.023 1.00 95.12 88 TYR A C 1
ATOM 713 O O . TYR A 1 88 ? -9.574 -14.709 0.490 1.00 95.12 88 TYR A O 1
ATOM 721 N N . LYS A 1 89 ? -7.574 -14.947 -0.501 1.00 88.44 89 LYS A N 1
ATOM 722 C CA . LYS A 1 89 ? -7.572 -16.425 -0.488 1.00 88.44 89 LYS A CA 1
ATOM 723 C C . LYS A 1 89 ? -6.721 -17.032 0.639 1.00 88.44 89 LYS A C 1
ATOM 725 O O . LYS A 1 89 ? -6.275 -18.168 0.492 1.00 88.44 89 LYS A O 1
ATOM 730 N N . GLN A 1 90 ? -6.465 -16.275 1.708 1.00 57.34 90 GLN A N 1
ATOM 731 C CA . GLN A 1 90 ? -5.841 -16.802 2.930 1.00 57.34 90 GLN A CA 1
ATOM 732 C C . GLN A 1 90 ? -6.765 -17.775 3.659 1.00 57.34 90 GLN A C 1
ATOM 734 O O . GLN A 1 90 ? -7.991 -17.520 3.665 1.00 57.34 90 GLN A O 1
#

Sequence (90 aa):
MSDLEKQQLQNIALILNKHHSNFKIVISPLYNQQPISIERLTFLKATFGENNVFDFSGKNQFTEPIGNYYEASHYKPAVANEILNLIYKQ